Protein AF-A0A537RA57-F1 (afdb_monomer)

Secondary structure (DSSP, 8-state):
--SB-TTSPBPTTHHHHHHHHHHHTTS-------SSSTT-HHHHHHHHHHHHHHHHHHHHHHHSSPP--

Foldseek 3Di:
DPCADPVRHHDPPNVVVVVVCVVPVVDDDDDDDDDDQPDDVVSVVVVVVVVVVVVVVVVVVVVPDDDDD

pLDDT: mean 86.38, std 13.45, range [49.59, 98.0]

Radius of gyration: 18.67 Å; Cα contacts (8 Å, |Δi|>4): 15; chains: 1; bounding box: 51×37×41 Å

Mean predicted aligned error: 7.9 Å

Sequence (69 aa):
REWRTADKQPVKNVDLWQRLDAAAARHVVDWHWVRGHSGHPENERADAIARARIAEESWGKQRSAPARG

Nearest PDB structures (foldseek):
  1lav-assembly1_A  TM=9.466E-01  e=2.704E-04  Escherichia coli

Structure (mmCIF, N/CA/C/O backbone):
data_AF-A0A537RA57-F1
#
_entry.id   AF-A0A537RA57-F1
#
loop_
_atom_site.group_PDB
_atom_site.id
_atom_site.type_symbol
_atom_site.label_atom_id
_atom_site.label_alt_id
_atom_site.label_comp_id
_atom_site.label_asym_id
_atom_site.label_entity_id
_atom_site.label_seq_id
_atom_site.pdbx_PDB_ins_code
_atom_site.Cartn_x
_atom_site.Cartn_y
_atom_site.Cartn_z
_atom_site.occupancy
_atom_site.B_iso_or_equiv
_atom_site.auth_seq_id
_atom_site.auth_comp_id
_atom_site.auth_asym_id
_atom_site.auth_atom_id
_atom_site.pdbx_PDB_model_num
ATOM 1 N N . ARG A 1 1 ? -12.974 -4.094 17.069 1.00 67.00 1 ARG A N 1
ATOM 2 C CA . ARG A 1 1 ? -11.639 -3.934 17.704 1.00 67.00 1 ARG A CA 1
ATOM 3 C C . ARG A 1 1 ? -11.061 -2.608 17.210 1.00 67.00 1 ARG A C 1
ATOM 5 O O . ARG A 1 1 ? -11.071 -2.395 16.010 1.00 67.00 1 ARG A O 1
ATOM 12 N N . GLU A 1 2 ? -10.623 -1.721 18.101 1.00 84.31 2 GLU A N 1
ATOM 13 C CA . GLU A 1 2 ? -10.244 -0.318 17.816 1.00 84.31 2 GLU A CA 1
ATOM 14 C C . GLU A 1 2 ? -8.849 -0.136 17.163 1.00 84.31 2 GLU A C 1
ATOM 16 O O . GLU A 1 2 ? -8.051 0.655 17.649 1.00 84.31 2 GLU A O 1
ATOM 21 N N . TRP A 1 3 ? -8.494 -0.872 16.101 1.00 93.00 3 TRP A N 1
ATOM 22 C CA . TRP A 1 3 ? -7.149 -0.772 15.481 1.00 93.00 3 TRP A CA 1
ATOM 23 C C . TRP A 1 3 ? -5.975 -0.993 16.460 1.00 93.00 3 TRP A C 1
ATOM 25 O O . TRP A 1 3 ? -4.931 -0.340 16.389 1.00 93.00 3 TRP A O 1
ATOM 35 N N . ARG A 1 4 ? -6.139 -1.954 17.375 1.00 94.81 4 ARG A N 1
ATOM 36 C CA . ARG A 1 4 ? -5.130 -2.348 18.366 1.00 94.81 4 ARG A CA 1
ATOM 37 C C . ARG A 1 4 ? -4.735 -3.815 18.215 1.00 94.81 4 ARG A C 1
ATOM 39 O O . ARG A 1 4 ? -5.569 -4.651 17.862 1.00 94.81 4 ARG A O 1
ATOM 46 N N . THR A 1 5 ? -3.477 -4.120 18.516 1.00 94.44 5 THR A N 1
ATOM 47 C CA . THR A 1 5 ? -2.948 -5.484 18.636 1.00 94.44 5 THR A CA 1
ATOM 48 C C . THR A 1 5 ? -3.482 -6.174 19.898 1.00 94.44 5 THR A C 1
ATOM 50 O O . THR A 1 5 ? -4.152 -5.552 20.729 1.00 94.44 5 THR A O 1
ATOM 53 N N . ALA A 1 6 ? -3.180 -7.467 20.064 1.00 93.88 6 ALA A N 1
ATOM 54 C CA . ALA A 1 6 ? -3.516 -8.208 21.285 1.00 93.88 6 ALA A CA 1
ATOM 55 C C . ALA A 1 6 ? -2.905 -7.560 22.545 1.00 93.88 6 ALA A C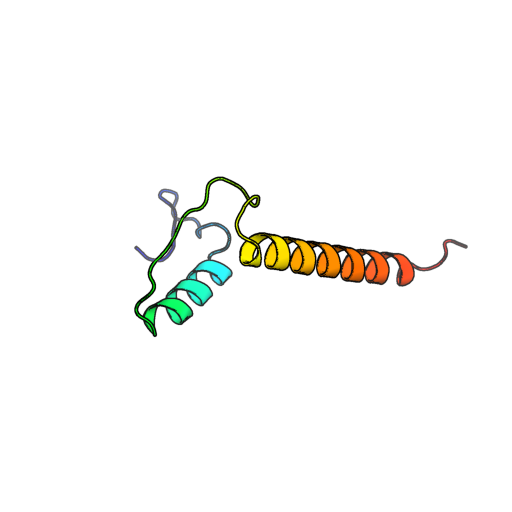 1
ATOM 57 O O . ALA A 1 6 ? -3.567 -7.480 23.577 1.00 93.88 6 ALA A O 1
ATOM 58 N N . ASP A 1 7 ? -1.711 -6.978 22.411 1.00 94.19 7 ASP A N 1
ATOM 59 C CA . ASP A 1 7 ? -0.989 -6.271 23.479 1.00 94.19 7 ASP A CA 1
ATOM 60 C C . ASP A 1 7 ? -1.467 -4.819 23.679 1.00 94.19 7 ASP A C 1
ATOM 62 O O . ASP A 1 7 ? -0.799 -4.009 24.323 1.00 94.19 7 ASP A O 1
ATOM 66 N N . LYS A 1 8 ? -2.632 -4.466 23.114 1.00 91.75 8 LYS A N 1
ATOM 67 C CA . LYS A 1 8 ? -3.301 -3.151 23.200 1.00 91.75 8 LYS A CA 1
ATOM 68 C C . LYS A 1 8 ? -2.548 -1.978 22.562 1.00 91.75 8 LYS A C 1
ATOM 70 O O . LYS A 1 8 ? -3.000 -0.836 22.697 1.00 91.75 8 LYS A O 1
ATOM 75 N N . GLN A 1 9 ? -1.464 -2.250 21.843 1.00 95.00 9 GLN A N 1
ATOM 76 C CA . GLN A 1 9 ? -0.716 -1.248 21.088 1.00 95.00 9 GLN A CA 1
ATOM 77 C C . GLN A 1 9 ? -1.414 -0.925 19.763 1.00 95.00 9 GLN A C 1
ATOM 79 O O . GLN A 1 9 ? -2.121 -1.785 19.234 1.00 95.00 9 GLN A O 1
ATOM 84 N N . PRO A 1 10 ? -1.231 0.279 19.196 1.00 94.12 10 PRO A N 1
ATOM 85 C CA . PRO A 1 10 ? -1.701 0.573 17.849 1.00 94.12 10 PRO A CA 1
ATOM 86 C C . PRO A 1 10 ? -1.123 -0.413 16.830 1.00 94.12 10 PRO A C 1
ATOM 88 O O . PRO A 1 10 ? 0.038 -0.820 16.924 1.00 94.12 10 PRO A O 1
ATOM 91 N N . VAL A 1 11 ? -1.923 -0.791 15.835 1.00 96.19 11 VAL A N 1
ATOM 92 C CA . VAL A 1 11 ? -1.416 -1.578 14.704 1.00 96.19 11 VAL A CA 1
ATOM 93 C C . VAL A 1 11 ? -0.371 -0.754 13.941 1.00 96.19 11 VAL A C 1
ATOM 95 O O . VAL A 1 11 ? -0.514 0.456 13.762 1.00 96.19 11 VAL A O 1
ATOM 98 N N . LYS A 1 12 ? 0.701 -1.404 13.478 1.00 96.38 12 LYS A N 1
ATOM 99 C CA . LYS A 1 12 ? 1.727 -0.755 12.653 1.00 96.38 12 LYS A CA 1
ATOM 100 C C . LYS A 1 12 ? 1.085 -0.122 11.409 1.00 96.38 12 LYS A C 1
ATOM 102 O O . LYS A 1 12 ? 0.315 -0.785 10.717 1.00 96.38 12 LYS A O 1
ATOM 107 N N . ASN A 1 13 ? 1.447 1.128 11.113 1.00 96.88 13 AS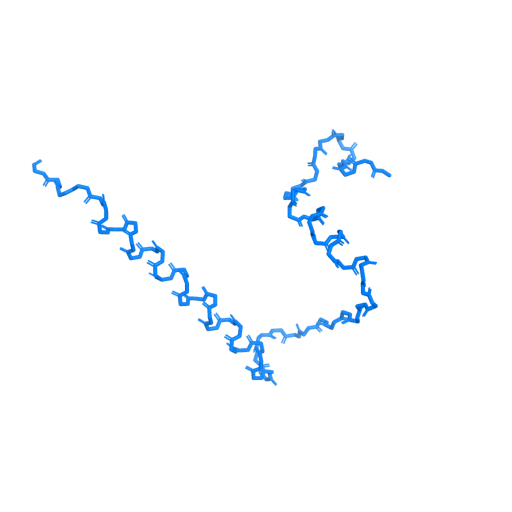N A N 1
ATOM 108 C CA . ASN A 1 13 ? 0.909 1.922 9.998 1.00 96.88 13 ASN A CA 1
ATOM 109 C C . ASN A 1 13 ? -0.619 2.127 10.066 1.00 96.88 13 ASN A C 1
ATOM 111 O O . ASN A 1 13 ? -1.295 2.110 9.035 1.00 96.88 13 ASN A O 1
ATOM 115 N N . VAL A 1 14 ? -1.180 2.263 11.275 1.00 96.69 14 VAL A N 1
ATOM 116 C CA . VAL A 1 14 ? -2.628 2.449 11.488 1.00 96.69 14 VAL A CA 1
ATOM 117 C C . VAL A 1 14 ? -3.206 3.609 10.674 1.00 96.69 14 VAL A C 1
ATOM 119 O O . VAL A 1 14 ? -4.310 3.493 10.152 1.00 96.69 14 VAL A O 1
ATOM 122 N N . ASP A 1 15 ? -2.449 4.689 10.498 1.00 96.94 15 ASP A N 1
ATOM 123 C CA . ASP A 1 15 ? -2.839 5.854 9.708 1.00 96.94 15 ASP A CA 1
ATOM 124 C C . ASP A 1 15 ? -3.057 5.506 8.225 1.00 96.94 15 ASP A C 1
ATOM 126 O O . ASP A 1 15 ? -4.049 5.921 7.622 1.00 96.94 15 ASP A O 1
ATOM 130 N N . LEU A 1 16 ? -2.172 4.695 7.636 1.00 97.69 16 LEU A N 1
ATOM 131 C CA . LEU A 1 16 ? -2.300 4.250 6.248 1.00 97.69 16 LEU A CA 1
ATOM 132 C C . LEU A 1 16 ? -3.474 3.286 6.082 1.00 97.69 16 LEU A C 1
ATOM 134 O O . LEU A 1 16 ? -4.237 3.410 5.123 1.00 97.69 16 LEU A O 1
ATOM 138 N N . TRP A 1 17 ? -3.650 2.360 7.026 1.00 97.06 17 TRP A N 1
ATOM 139 C CA . TRP 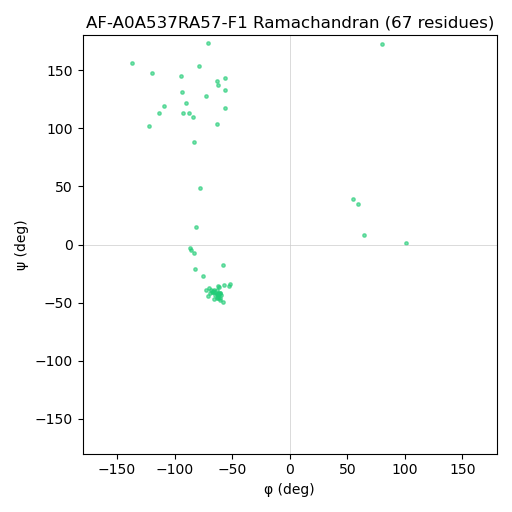A 1 17 ? -4.746 1.395 6.979 1.00 97.06 17 TRP A CA 1
ATOM 140 C C . TRP A 1 17 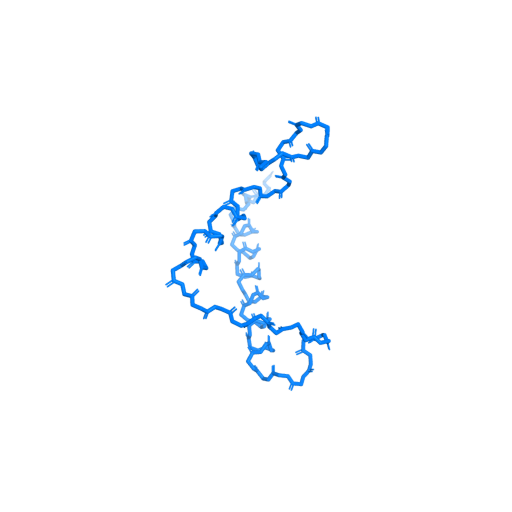? -6.114 2.052 7.103 1.00 97.06 17 TRP A C 1
ATOM 142 O O . TRP A 1 17 ? -7.004 1.732 6.323 1.00 97.06 17 TRP A O 1
ATOM 152 N N . GLN A 1 18 ? -6.277 3.005 8.020 1.00 96.88 18 GLN A N 1
ATOM 153 C CA . GLN A 1 18 ? -7.535 3.738 8.170 1.00 96.88 18 GLN A CA 1
ATOM 154 C C . GLN A 1 18 ? -7.876 4.548 6.915 1.00 96.88 18 GLN A C 1
ATOM 156 O O . GLN A 1 18 ? -9.031 4.586 6.495 1.00 96.88 18 GLN A O 1
ATOM 161 N N . ARG A 1 19 ? -6.872 5.162 6.274 1.00 97.69 19 ARG A N 1
ATOM 162 C CA . ARG A 1 19 ? -7.066 5.873 5.001 1.00 97.69 19 ARG A CA 1
ATOM 163 C C . ARG A 1 19 ? -7.457 4.927 3.868 1.00 97.69 19 ARG A C 1
ATOM 165 O O . ARG A 1 19 ? -8.319 5.284 3.068 1.00 97.69 19 ARG A O 1
ATOM 172 N N . LEU A 1 20 ? -6.835 3.750 3.794 1.00 97.31 20 LEU A N 1
ATOM 173 C CA . LEU A 1 20 ? -7.170 2.735 2.796 1.00 97.31 20 LEU A CA 1
ATOM 174 C C . LEU A 1 20 ? -8.585 2.188 3.005 1.00 97.31 20 LEU A C 1
ATOM 176 O O . LEU A 1 20 ? -9.345 2.130 2.046 1.00 97.31 20 LEU A O 1
ATOM 180 N N . ASP A 1 21 ? -8.944 1.845 4.242 1.00 96.44 21 ASP A N 1
ATOM 181 C CA . ASP A 1 21 ? -10.265 1.331 4.618 1.00 96.44 21 ASP A CA 1
ATOM 182 C C . ASP A 1 21 ? -11.373 2.329 4.250 1.00 96.44 21 ASP A C 1
ATOM 184 O O . ASP A 1 21 ? -12.296 1.998 3.508 1.00 96.44 21 ASP A O 1
ATOM 188 N N . ALA A 1 22 ? -11.208 3.600 4.636 1.00 97.12 22 ALA A N 1
ATOM 189 C CA . ALA A 1 22 ? -12.141 4.664 4.272 1.00 97.12 22 ALA A CA 1
ATOM 190 C C . ALA A 1 22 ? -12.240 4.875 2.751 1.00 97.12 22 ALA A C 1
ATOM 192 O O . ALA A 1 22 ? -13.314 5.176 2.228 1.00 97.12 22 ALA A O 1
ATOM 193 N N . ALA A 1 23 ? -11.128 4.732 2.022 1.00 97.81 23 ALA A N 1
ATOM 194 C CA . ALA A 1 23 ? -11.127 4.869 0.573 1.00 97.81 23 ALA A CA 1
ATOM 195 C C . ALA A 1 23 ? -11.832 3.694 -0.118 1.00 97.81 23 ALA A C 1
ATOM 197 O O . ALA A 1 23 ? -12.633 3.937 -1.024 1.00 97.81 23 ALA A O 1
ATOM 198 N N . ALA A 1 24 ? -11.548 2.464 0.318 1.00 97.88 24 ALA A N 1
ATOM 199 C CA . ALA A 1 24 ? -12.078 1.225 -0.237 1.00 97.88 24 ALA A CA 1
ATOM 200 C C . ALA A 1 24 ? -13.568 1.045 0.067 1.00 97.88 24 ALA A C 1
ATOM 202 O O . ALA A 1 24 ? -14.306 0.631 -0.818 1.00 97.88 24 ALA A O 1
ATOM 203 N N . ALA A 1 25 ? -14.036 1.443 1.256 1.00 97.38 25 ALA A N 1
ATOM 204 C CA . ALA A 1 25 ? -15.441 1.338 1.663 1.00 97.38 25 ALA A CA 1
ATOM 205 C C . ALA A 1 25 ? -16.426 2.076 0.733 1.00 97.38 25 ALA A C 1
ATOM 207 O O . ALA A 1 25 ? -17.626 1.817 0.760 1.00 97.38 25 ALA A O 1
ATOM 208 N N . ARG A 1 26 ? -15.931 2.999 -0.101 1.00 98.00 26 ARG A N 1
ATOM 209 C CA . ARG A 1 26 ? -16.728 3.754 -1.082 1.00 98.00 26 ARG A CA 1
ATOM 210 C C . ARG A 1 26 ? -16.957 3.000 -2.395 1.00 98.00 26 ARG A C 1
ATOM 212 O O . ARG A 1 26 ? -17.684 3.497 -3.252 1.00 98.00 26 ARG A O 1
ATOM 219 N N . HIS A 1 27 ? -16.321 1.846 -2.578 1.00 97.88 27 HIS A N 1
ATOM 220 C CA . HIS A 1 27 ? -16.316 1.096 -3.828 1.00 97.88 27 HIS A CA 1
ATOM 221 C C . HIS A 1 27 ? -16.497 -0.403 -3.565 1.00 97.88 27 HIS A C 1
ATOM 223 O O . HIS A 1 27 ? -16.165 -0.909 -2.497 1.00 97.88 27 HIS A O 1
ATOM 229 N N . VAL A 1 28 ? -16.986 -1.133 -4.566 1.00 97.75 28 VAL A N 1
ATOM 230 C CA . VAL A 1 28 ? -16.867 -2.596 -4.583 1.00 97.75 28 VAL A CA 1
ATOM 231 C C . VAL A 1 28 ? -15.488 -2.909 -5.151 1.00 97.75 28 VAL A C 1
ATOM 233 O O . VAL A 1 28 ? -15.225 -2.613 -6.314 1.00 97.75 28 VAL A O 1
ATOM 236 N N . VAL A 1 29 ? -14.586 -3.409 -4.306 1.00 97.12 29 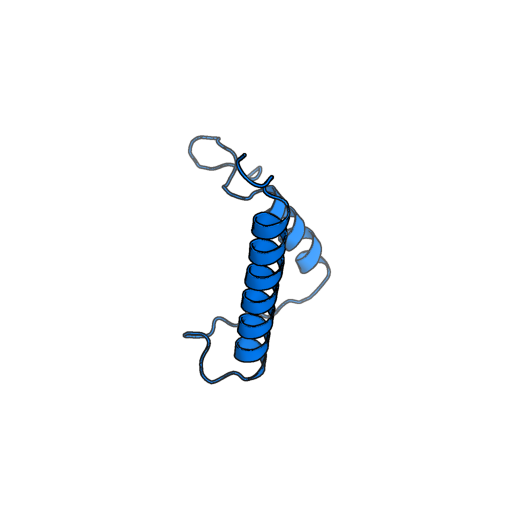VAL A N 1
ATOM 237 C CA . VAL A 1 29 ? -13.186 -3.653 -4.674 1.00 97.12 29 VAL A CA 1
ATOM 238 C C . VAL A 1 29 ? -12.925 -5.151 -4.766 1.00 97.12 29 VAL A C 1
ATOM 240 O O . VAL A 1 29 ? -13.003 -5.852 -3.757 1.00 97.12 29 VAL A O 1
ATOM 243 N N . ASP A 1 30 ? -12.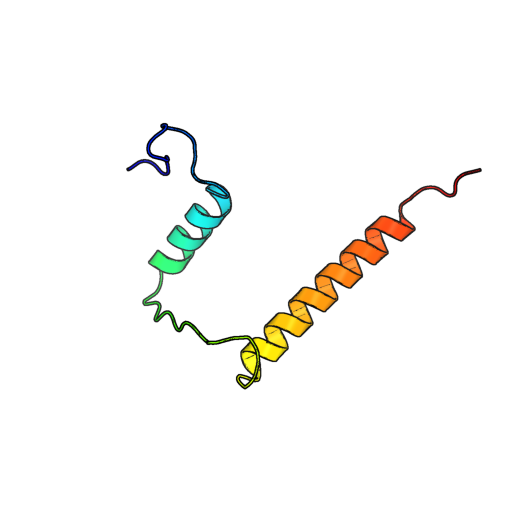534 -5.607 -5.955 1.00 97.31 30 ASP A N 1
ATOM 244 C CA . ASP A 1 30 ? -12.038 -6.962 -6.185 1.00 97.31 30 ASP A CA 1
ATOM 245 C C . ASP A 1 30 ? -10.509 -6.983 -6.070 1.00 97.31 30 ASP A C 1
ATOM 247 O O . ASP A 1 30 ? -9.782 -6.375 -6.860 1.00 97.31 30 ASP A O 1
ATOM 251 N N . TRP A 1 31 ? -10.004 -7.662 -5.041 1.00 95.19 31 TRP A N 1
ATOM 252 C CA . TRP A 1 31 ? -8.571 -7.734 -4.758 1.00 95.19 31 TRP A CA 1
ATOM 253 C C . TRP A 1 31 ? -7.933 -8.923 -5.475 1.00 95.19 31 TRP A C 1
ATOM 255 O O . TRP A 1 31 ? -8.277 -10.076 -5.216 1.00 95.19 31 TRP A O 1
ATOM 265 N N . HIS A 1 32 ? -6.941 -8.647 -6.322 1.00 92.00 32 HIS A N 1
ATOM 266 C CA . HIS A 1 32 ? -6.197 -9.667 -7.058 1.00 92.00 32 HIS A CA 1
ATOM 267 C C . HIS A 1 32 ? -4.741 -9.722 -6.589 1.00 92.00 32 HIS A C 1
ATOM 269 O O . HIS A 1 32 ? -3.959 -8.798 -6.808 1.00 92.00 32 HIS A O 1
ATOM 275 N N . TRP A 1 33 ? -4.367 -10.833 -5.956 1.00 90.75 33 TRP A N 1
ATOM 276 C CA . TRP A 1 33 ? -2.996 -11.083 -5.514 1.00 90.75 33 TRP A CA 1
ATOM 277 C C . TRP A 1 33 ? -2.195 -11.741 -6.639 1.00 90.75 33 TRP A C 1
ATOM 279 O O . TRP A 1 33 ? -2.458 -12.885 -7.006 1.00 90.75 33 TRP A O 1
ATOM 289 N N . VAL A 1 34 ? -1.206 -11.031 -7.181 1.00 87.06 34 VAL A N 1
ATOM 290 C CA . VAL A 1 34 ? -0.328 -11.547 -8.242 1.00 87.06 34 VAL A CA 1
ATOM 291 C C . VAL A 1 34 ? 0.956 -12.144 -7.667 1.00 87.06 34 VAL A C 1
ATOM 293 O O . VAL A 1 34 ? 1.509 -11.658 -6.676 1.00 87.06 34 VAL A O 1
ATOM 296 N N . ARG A 1 35 ? 1.458 -13.213 -8.293 1.00 81.00 35 ARG A N 1
ATOM 297 C CA . ARG A 1 35 ? 2.726 -13.845 -7.906 1.00 81.00 35 ARG A CA 1
ATOM 298 C C . ARG A 1 35 ? 3.892 -13.083 -8.549 1.00 81.00 35 ARG A C 1
ATOM 300 O O . ARG A 1 35 ? 4.354 -13.450 -9.621 1.00 81.00 35 ARG A O 1
ATOM 307 N N . GLY A 1 36 ? 4.379 -12.049 -7.865 1.00 74.94 36 GLY A N 1
ATOM 308 C CA . GLY A 1 36 ? 5.492 -11.216 -8.338 1.00 74.94 36 GLY A CA 1
ATOM 309 C C . GLY A 1 36 ? 5.071 -10.164 -9.370 1.00 74.94 36 GLY A C 1
ATOM 310 O O . GLY A 1 36 ? 3.923 -10.120 -9.804 1.00 74.94 36 GLY A O 1
ATOM 311 N N . HIS A 1 37 ? 6.001 -9.274 -9.724 1.00 65.50 37 HIS A N 1
ATOM 312 C CA . HIS A 1 37 ? 5.711 -8.116 -10.582 1.00 65.50 37 HIS A CA 1
ATOM 313 C C . HIS A 1 37 ? 5.818 -8.432 -12.079 1.00 65.50 37 HIS A C 1
ATOM 315 O O . HIS A 1 37 ? 5.570 -7.552 -12.888 1.00 65.50 37 HIS A O 1
ATOM 321 N N . SER A 1 38 ? 6.214 -9.650 -12.455 1.00 62.84 38 SER A N 1
ATOM 322 C CA . SER A 1 38 ? 6.503 -10.007 -13.846 1.00 62.84 38 SER A CA 1
ATOM 323 C C . SER A 1 38 ? 5.287 -10.613 -14.534 1.00 62.84 38 SER A C 1
ATOM 325 O O . SER A 1 38 ? 4.678 -11.547 -14.013 1.00 62.84 38 SER A O 1
ATOM 327 N N . GLY A 1 39 ? 4.968 -10.109 -15.725 1.00 73.94 39 GLY A N 1
ATOM 328 C CA . GLY A 1 39 ? 3.902 -10.651 -16.575 1.00 73.94 39 GLY A CA 1
ATOM 329 C C . GLY A 1 39 ? 2.582 -9.879 -16.535 1.00 73.94 39 GLY A C 1
ATOM 330 O O . GLY A 1 39 ? 1.649 -10.250 -17.242 1.00 73.94 39 GLY A O 1
ATOM 331 N N . HIS A 1 40 ? 2.514 -8.788 -15.768 1.00 85.56 40 HIS A N 1
ATOM 332 C CA . HIS A 1 40 ? 1.415 -7.823 -15.821 1.00 85.56 40 HIS A CA 1
ATOM 333 C C . HIS A 1 40 ? 1.986 -6.437 -16.145 1.00 85.56 40 HIS A C 1
ATOM 335 O O . HIS A 1 40 ? 2.535 -5.797 -15.241 1.00 85.56 40 HIS A O 1
ATOM 341 N N . PRO A 1 41 ? 1.874 -5.963 -17.403 1.00 90.75 41 PRO A N 1
ATOM 342 C CA . PRO A 1 41 ? 2.461 -4.694 -17.840 1.00 90.75 41 PRO A CA 1
ATOM 343 C C . PRO A 1 41 ? 2.093 -3.500 -16.949 1.00 90.75 41 PRO A C 1
ATOM 345 O O . PRO A 1 41 ? 2.904 -2.604 -16.716 1.00 90.75 41 PRO A O 1
ATOM 348 N N . GLU A 1 42 ? 0.879 -3.489 -16.401 1.00 91.44 42 GLU A N 1
ATOM 349 C CA . GLU A 1 42 ? 0.388 -2.446 -15.503 1.00 91.44 42 GLU A CA 1
ATOM 350 C C . GLU A 1 42 ? 1.113 -2.456 -14.151 1.00 91.44 42 GLU A C 1
ATOM 352 O O . GLU A 1 42 ? 1.449 -1.395 -13.620 1.00 91.44 42 GLU A O 1
ATOM 357 N N . ASN A 1 43 ? 1.410 -3.641 -13.617 1.00 91.50 43 ASN A N 1
ATOM 358 C CA . ASN A 1 43 ? 2.144 -3.787 -12.362 1.00 91.50 43 ASN A CA 1
ATOM 359 C C . ASN A 1 43 ? 3.624 -3.438 -12.549 1.00 91.50 43 ASN A C 1
ATOM 361 O O . ASN A 1 43 ? 4.203 -2.765 -11.697 1.00 91.50 43 ASN A O 1
ATOM 365 N N . GLU A 1 44 ? 4.219 -3.823 -13.683 1.00 90.81 44 GLU A N 1
ATOM 366 C CA . GLU A 1 44 ? 5.585 -3.427 -14.054 1.0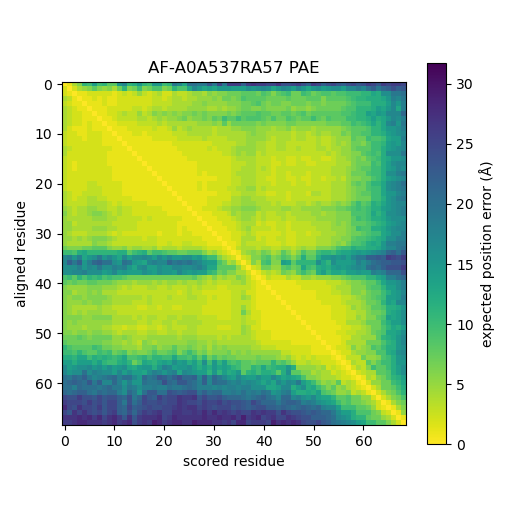0 90.81 44 GLU A CA 1
ATOM 367 C C . GLU A 1 44 ? 5.699 -1.904 -14.181 1.00 90.81 44 GLU A C 1
ATOM 369 O O . GLU A 1 44 ? 6.639 -1.290 -13.667 1.00 90.81 44 GLU A O 1
ATOM 374 N N . ARG A 1 45 ? 4.693 -1.263 -14.788 1.00 92.31 45 ARG A N 1
ATOM 375 C CA . ARG A 1 45 ? 4.613 0.198 -14.869 1.00 92.31 45 ARG A CA 1
ATOM 376 C C . ARG A 1 45 ? 4.500 0.843 -13.486 1.00 92.31 45 ARG A C 1
ATOM 378 O O . ARG A 1 45 ? 5.163 1.852 -13.241 1.00 92.31 45 ARG A O 1
ATOM 385 N N . ALA A 1 46 ? 3.684 0.293 -12.588 1.00 92.00 46 ALA A N 1
ATOM 386 C CA . ALA A 1 46 ? 3.560 0.799 -11.222 1.00 92.00 46 ALA A CA 1
ATOM 387 C C . ALA A 1 46 ? 4.887 0.690 -10.443 1.00 92.00 46 ALA A C 1
ATOM 389 O O . ALA A 1 46 ? 5.285 1.656 -9.787 1.00 92.00 46 ALA A O 1
ATOM 390 N N . ASP A 1 47 ? 5.608 -0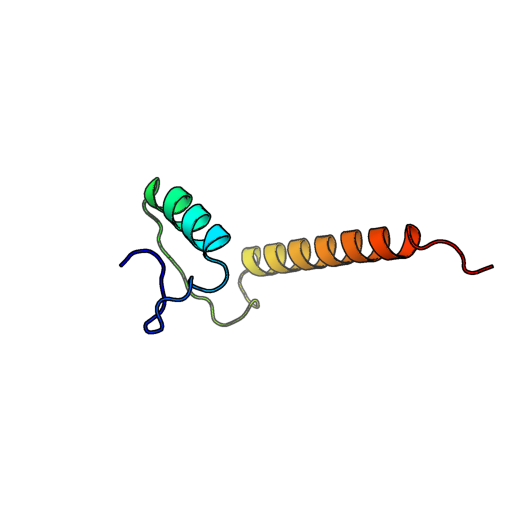.431 -10.572 1.00 91.50 47 ASP A N 1
ATOM 391 C CA . ASP A 1 47 ? 6.937 -0.629 -9.970 1.00 91.50 47 ASP A CA 1
ATOM 392 C C . ASP A 1 47 ? 7.963 0.379 -10.515 1.00 91.50 47 ASP A C 1
ATOM 394 O O . ASP A 1 47 ? 8.671 1.030 -9.741 1.00 91.50 47 ASP A O 1
ATOM 398 N N . ALA A 1 48 ? 7.993 0.596 -11.835 1.00 92.56 48 ALA A N 1
ATOM 399 C CA . ALA A 1 48 ? 8.873 1.582 -12.460 1.00 92.56 48 ALA A CA 1
ATOM 400 C C . ALA A 1 48 ? 8.611 3.010 -11.946 1.00 92.56 48 ALA A C 1
ATOM 402 O O . ALA A 1 48 ? 9.556 3.733 -11.619 1.00 92.56 48 ALA A O 1
ATOM 403 N N . ILE A 1 49 ? 7.338 3.409 -11.815 1.00 94.75 49 ILE A N 1
ATOM 404 C CA . ILE A 1 49 ? 6.961 4.720 -11.264 1.00 94.75 49 ILE A CA 1
ATOM 405 C C . ILE A 1 49 ? 7.421 4.844 -9.807 1.00 94.75 49 ILE A C 1
ATOM 407 O O . ILE A 1 49 ? 8.010 5.863 -9.439 1.00 94.75 49 ILE A O 1
ATOM 411 N N . ALA A 1 50 ? 7.196 3.820 -8.981 1.00 93.44 50 ALA A N 1
ATOM 412 C CA . ALA A 1 50 ? 7.608 3.833 -7.580 1.00 93.44 50 ALA A CA 1
ATOM 413 C C . ALA A 1 50 ? 9.134 3.988 -7.435 1.00 93.44 50 ALA A C 1
ATOM 415 O O . ALA A 1 50 ? 9.598 4.841 -6.674 1.00 93.44 50 ALA A O 1
ATOM 416 N N . ARG A 1 51 ? 9.925 3.235 -8.215 1.00 92.88 51 ARG A N 1
ATOM 417 C CA . ARG A 1 51 ? 11.397 3.342 -8.222 1.00 92.88 51 ARG A CA 1
ATOM 418 C C . ARG A 1 51 ? 11.878 4.711 -8.684 1.00 92.88 51 ARG A C 1
ATOM 420 O O . ARG A 1 51 ? 12.783 5.269 -8.067 1.00 92.88 51 ARG A O 1
ATOM 427 N N . ALA A 1 52 ? 11.267 5.261 -9.733 1.00 94.62 52 ALA A N 1
ATOM 428 C CA . ALA A 1 52 ? 11.620 6.581 -10.243 1.00 94.62 52 ALA A CA 1
ATOM 429 C C . ALA A 1 52 ? 11.411 7.670 -9.180 1.00 94.62 52 ALA A C 1
ATOM 431 O O . ALA A 1 52 ? 12.278 8.521 -8.999 1.00 94.62 52 ALA A O 1
ATOM 432 N N . ARG A 1 53 ? 10.308 7.609 -8.420 1.00 93.88 53 ARG A N 1
ATOM 433 C CA . ARG A 1 53 ? 10.036 8.564 -7.333 1.00 93.88 53 ARG A CA 1
ATOM 434 C C . ARG A 1 53 ? 11.012 8.445 -6.171 1.00 93.88 53 ARG A C 1
ATOM 436 O O . ARG A 1 53 ? 11.469 9.465 -5.666 1.00 93.88 53 ARG A O 1
ATOM 443 N N . ILE A 1 54 ? 11.385 7.225 -5.788 1.00 92.06 54 ILE A N 1
ATOM 444 C CA . ILE A 1 54 ? 12.415 7.013 -4.761 1.00 92.06 54 ILE A CA 1
ATOM 445 C C . ILE A 1 54 ? 13.758 7.598 -5.217 1.00 92.06 54 ILE A C 1
ATOM 447 O O . ILE A 1 54 ? 14.437 8.247 -4.425 1.00 92.06 54 ILE A O 1
ATOM 451 N N . ALA A 1 55 ? 14.135 7.392 -6.482 1.00 88.12 55 ALA A N 1
ATOM 452 C CA . ALA A 1 55 ? 15.371 7.936 -7.043 1.00 88.12 55 ALA A CA 1
ATOM 453 C C . ALA A 1 55 ? 15.359 9.474 -7.116 1.00 88.12 55 ALA A C 1
ATOM 455 O O . ALA A 1 55 ? 16.364 10.116 -6.818 1.00 88.12 55 ALA A O 1
ATOM 456 N N . GLU A 1 56 ? 14.224 10.078 -7.471 1.00 87.19 56 GLU A N 1
ATOM 457 C CA . GLU A 1 56 ? 14.044 11.534 -7.476 1.00 87.19 56 GLU A CA 1
ATOM 458 C C . GLU A 1 56 ? 14.178 12.122 -6.062 1.00 87.19 56 GLU A C 1
ATOM 460 O O . GLU A 1 56 ? 14.906 13.094 -5.849 1.00 87.19 56 GLU A O 1
ATOM 465 N N . GLU A 1 57 ? 13.524 11.504 -5.075 1.00 84.31 57 GLU A N 1
ATOM 466 C CA . GLU A 1 57 ? 13.570 11.956 -3.685 1.00 84.31 57 GLU A CA 1
ATOM 467 C C . GLU A 1 57 ? 14.967 11.780 -3.069 1.00 84.31 57 GLU A C 1
ATOM 469 O O . GLU A 1 57 ? 15.454 12.669 -2.362 1.00 84.31 57 GLU A O 1
ATOM 474 N N . SER A 1 58 ? 15.642 10.661 -3.352 1.00 76.56 58 SER A N 1
ATOM 475 C CA . SER A 1 58 ? 17.000 10.409 -2.861 1.00 76.56 58 SER A CA 1
ATOM 476 C C . SER A 1 58 ? 18.009 11.384 -3.472 1.00 76.56 58 SER A C 1
ATOM 478 O O . SER A 1 58 ? 18.833 11.947 -2.749 1.00 76.56 58 SER A O 1
ATOM 480 N N . TRP A 1 59 ? 17.882 11.677 -4.769 1.00 65.50 59 TRP A N 1
ATOM 481 C CA . TRP A 1 59 ? 18.684 12.687 -5.456 1.00 65.50 59 TRP A CA 1
ATOM 482 C C . TRP A 1 59 ? 18.459 14.097 -4.894 1.00 65.50 59 TRP A C 1
ATOM 484 O O . TRP A 1 59 ? 19.415 14.848 -4.681 1.00 65.50 59 TRP A O 1
ATOM 494 N N . GLY A 1 60 ? 17.205 14.454 -4.599 1.00 70.19 60 GLY A N 1
ATOM 495 C CA . GLY A 1 60 ? 16.849 15.722 -3.961 1.00 70.19 60 GLY A CA 1
ATOM 496 C C . GLY A 1 60 ? 17.489 15.885 -2.581 1.00 70.19 60 GLY A C 1
ATOM 497 O O . GLY A 1 60 ? 18.140 16.898 -2.328 1.00 70.19 60 GLY A O 1
ATOM 498 N N . LYS A 1 61 ? 17.392 14.856 -1.726 1.00 63.88 61 LYS A N 1
ATOM 499 C CA . LYS A 1 61 ? 17.988 14.856 -0.376 1.00 63.88 61 LYS A CA 1
ATOM 500 C C . LYS A 1 61 ? 19.514 14.969 -0.403 1.00 63.88 61 LYS A C 1
ATOM 502 O O . LYS A 1 61 ? 20.089 15.645 0.450 1.00 63.88 61 LYS A O 1
ATOM 507 N N . GLN A 1 62 ? 20.170 14.354 -1.388 1.00 61.19 62 GLN A N 1
ATOM 508 C CA . GLN A 1 62 ? 21.631 14.354 -1.506 1.00 61.19 62 GLN A CA 1
ATOM 509 C C . GLN A 1 62 ? 22.198 15.692 -2.015 1.00 61.19 62 GLN A C 1
ATOM 511 O O . GLN A 1 62 ? 23.314 16.056 -1.653 1.00 61.19 62 GLN A O 1
ATOM 516 N N . ARG A 1 63 ? 21.423 16.465 -2.790 1.00 60.84 63 ARG A N 1
ATOM 517 C CA . ARG A 1 63 ? 21.797 17.819 -3.252 1.00 60.84 63 ARG A CA 1
ATOM 518 C C . ARG A 1 63 ? 21.533 18.926 -2.232 1.00 60.84 63 ARG A C 1
ATOM 520 O O . ARG A 1 63 ? 22.133 19.990 -2.335 1.00 60.84 63 ARG A O 1
ATOM 527 N N . SER A 1 64 ? 20.644 18.693 -1.271 1.00 60.25 64 SER A N 1
ATOM 528 C CA . SER A 1 64 ? 20.368 19.620 -0.165 1.00 60.25 64 SER A CA 1
ATOM 529 C C . SER A 1 64 ? 21.315 19.464 1.032 1.00 60.25 64 S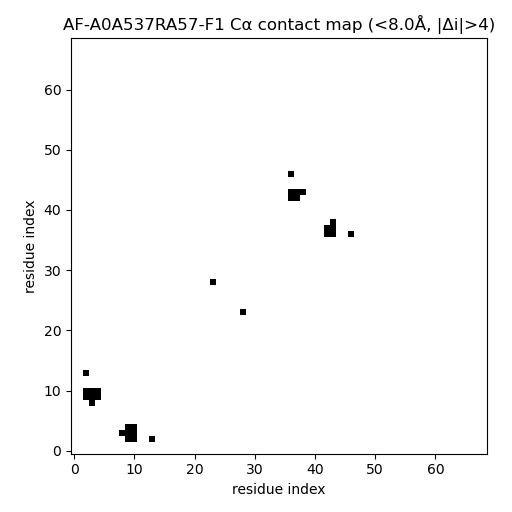ER A C 1
ATOM 531 O O . SER A 1 64 ? 21.216 20.236 1.982 1.00 60.25 64 SER A O 1
ATOM 533 N N . ALA A 1 65 ? 22.222 18.480 1.020 1.00 58.41 65 ALA A N 1
ATOM 534 C CA . ALA A 1 65 ? 23.250 18.361 2.050 1.00 58.41 65 ALA A CA 1
ATOM 535 C C . ALA A 1 65 ? 24.308 19.469 1.852 1.00 58.41 65 ALA A C 1
ATOM 537 O O . ALA A 1 65 ? 24.828 19.603 0.741 1.00 58.41 65 ALA A O 1
ATOM 538 N N . PRO A 1 66 ? 24.641 20.273 2.882 1.00 60.19 66 PRO A N 1
ATOM 539 C CA . PRO A 1 66 ? 25.635 21.330 2.738 1.00 60.19 66 PRO A CA 1
ATOM 540 C C . PRO A 1 66 ? 26.994 20.719 2.379 1.00 60.19 66 PRO A C 1
ATOM 542 O O . PRO A 1 66 ? 27.390 19.692 2.939 1.00 60.19 66 PRO A O 1
ATOM 545 N N . ALA A 1 67 ? 27.705 21.347 1.439 1.00 62.62 67 ALA A N 1
ATOM 546 C CA . ALA A 1 67 ? 29.085 20.991 1.139 1.00 62.62 67 ALA A CA 1
ATOM 547 C C . ALA A 1 67 ? 29.891 21.093 2.441 1.00 62.62 67 ALA A C 1
ATOM 549 O O . ALA A 1 67 ? 29.950 22.160 3.050 1.00 62.62 67 ALA A O 1
ATOM 550 N N . ARG A 1 68 ? 30.448 19.968 2.901 1.00 60.94 68 ARG A N 1
ATOM 551 C CA . ARG A 1 68 ? 31.368 19.951 4.042 1.00 60.94 68 ARG A CA 1
ATOM 552 C C . ARG A 1 68 ? 32.601 20.767 3.648 1.00 60.94 68 ARG A C 1
ATOM 554 O O . ARG A 1 68 ? 33.378 20.299 2.817 1.00 60.94 68 ARG A O 1
ATOM 561 N N . GLY A 1 69 ? 32.688 21.988 4.172 1.00 49.59 69 GLY A N 1
ATOM 562 C CA . GLY A 1 69 ? 33.899 22.809 4.200 1.00 49.59 69 GLY A CA 1
ATOM 563 C C . GLY A 1 69 ? 34.769 22.466 5.396 1.00 49.59 69 GLY A C 1
ATOM 564 O O . GLY A 1 69 ? 34.227 21.880 6.363 1.00 49.59 69 GLY A O 1
#

Solvent-accessible surface area (backbone atoms only — not comparable to full-atom values): 4490 Å² total; per-residue (Å²): 131,89,63,50,44,96,87,68,42,72,40,86,62,47,71,59,50,54,54,48,51,64,58,48,74,77,52,93,78,88,87,80,89,71,87,66,60,73,93,41,74,69,51,42,51,51,52,52,54,53,53,51,51,53,53,51,52,51,52,51,58,62,69,70,51,76,82,88,124